Protein AF-0000000065814446 (afdb_homodimer)

InterPro domains:
  IPR019199 Virulence-associated protein D / CRISPR associated protein Cas2 [PF09827] (5-73)
  IPR021127 CRISPR-associated endonuclease Cas2 [MF_01471] (3-90)
  IPR021127 CRISPR-associated endonuclease Cas2 [PTHR34405] (2-85)
  IPR021127 CRISPR-associated endonuclease Cas2 [TIGR01573] (5-76)
  IPR021127 CRISPR-associated endonuclease Cas2 [cd09725] (5-81)

Structure (mmCIF, N/CA/C/O backbone):
data_AF-0000000065814446-model_v1
#
loop_
_entity.id
_entity.type
_entity.pdbx_description
1 polymer 'CRISPR-associated endoribonuclease Cas2 2'
#
loop_
_atom_site.group_PDB
_atom_site.id
_atom_site.type_symbol
_atom_site.label_atom_id
_atom_site.label_alt_id
_atom_site.label_comp_id
_atom_site.label_asym_id
_atom_site.label_entity_id
_atom_site.label_seq_id
_atom_site.pdbx_PDB_ins_code
_atom_site.Cartn_x
_atom_site.Cartn_y
_atom_site.Cartn_z
_atom_site.occupancy
_atom_site.B_iso_or_equiv
_atom_site.auth_seq_id
_atom_site.auth_comp_id
_atom_site.auth_asym_id
_atom_site.auth_atom_id
_atom_site.pdbx_PDB_model_num
ATOM 1 N N . MET A 1 1 ? -13.766 10.094 16.141 1 87.19 1 MET A N 1
ATOM 2 C CA . MET A 1 1 ? -13.586 8.664 15.883 1 87.19 1 MET A CA 1
ATOM 3 C C . MET A 1 1 ? -12.352 8.422 15.023 1 87.19 1 MET A C 1
ATOM 5 O O . MET A 1 1 ? -12.078 9.188 14.094 1 87.19 1 MET A O 1
ATOM 9 N N . ARG A 1 2 ? -11.508 7.523 15.359 1 93.88 2 ARG A N 1
ATOM 10 C CA . ARG A 1 2 ? -10.273 7.234 14.625 1 93.88 2 ARG A CA 1
ATOM 11 C C . ARG A 1 2 ? -10.492 6.102 13.625 1 93.88 2 ARG A C 1
ATOM 13 O O . ARG A 1 2 ? -11.195 5.133 13.922 1 93.88 2 ARG A O 1
ATOM 20 N N . LEU A 1 3 ? -9.992 6.277 12.531 1 95.25 3 LEU A N 1
ATOM 21 C CA . LEU A 1 3 ? -10.117 5.266 11.484 1 95.25 3 LEU A CA 1
ATOM 22 C C . LEU A 1 3 ? -8.742 4.824 10.992 1 95.25 3 LEU A C 1
ATOM 24 O O . LEU A 1 3 ? -7.785 5.602 11.031 1 95.25 3 LEU A O 1
ATOM 28 N N . PRO A 1 4 ? -8.672 3.596 10.57 1 97.19 4 PRO A N 1
ATOM 29 C CA . PRO A 1 4 ? -7.398 3.1 10.039 1 97.19 4 PRO A CA 1
ATOM 30 C C . PRO A 1 4 ? -7.141 3.551 8.602 1 97.19 4 PRO A C 1
ATOM 32 O O . PRO A 1 4 ? -8.078 3.623 7.801 1 97.19 4 PRO A O 1
ATOM 35 N N . TYR A 1 5 ? -5.871 3.869 8.312 1 97.75 5 TYR A N 1
ATOM 36 C CA . TYR A 1 5 ? -5.43 4.262 6.98 1 97.75 5 TYR A CA 1
ATOM 37 C C . TYR A 1 5 ? -4.113 3.582 6.625 1 97.75 5 TYR A C 1
ATOM 39 O O . TYR A 1 5 ? -3.248 3.396 7.484 1 97.75 5 TYR A O 1
ATOM 47 N N . LEU A 1 6 ? -3.988 3.199 5.41 1 98.25 6 LEU A N 1
ATOM 48 C CA . LEU A 1 6 ? -2.707 2.807 4.836 1 98.25 6 LEU A CA 1
ATOM 49 C C . LEU A 1 6 ? -2.086 3.959 4.055 1 98.25 6 LEU A C 1
ATOM 51 O O . LEU A 1 6 ? -2.713 4.508 3.143 1 98.25 6 LEU A O 1
ATOM 55 N N . VAL A 1 7 ? -0.933 4.371 4.398 1 98.62 7 VAL A N 1
ATOM 56 C CA . VAL A 1 7 ? -0.219 5.43 3.693 1 98.62 7 VAL A CA 1
ATOM 57 C C . VAL A 1 7 ? 0.95 4.832 2.912 1 98.62 7 VAL A C 1
ATOM 59 O O . VAL A 1 7 ? 1.868 4.258 3.502 1 98.62 7 VAL A O 1
ATOM 62 N N . CYS A 1 8 ? 0.879 4.934 1.605 1 98.56 8 CYS A N 1
ATOM 63 C CA . CYS A 1 8 ? 1.914 4.449 0.701 1 98.56 8 CYS A CA 1
ATOM 64 C C . CYS A 1 8 ? 2.617 5.605 0.002 1 98.56 8 CYS A C 1
ATOM 66 O O . CYS A 1 8 ? 1.965 6.477 -0.572 1 98.56 8 CYS A O 1
ATOM 68 N N . TYR A 1 9 ? 3.863 5.633 0.03 1 98.31 9 TYR A N 1
ATOM 69 C CA . TYR A 1 9 ? 4.516 6.719 -0.696 1 98.31 9 TYR A CA 1
ATOM 70 C C . TYR A 1 9 ? 5.629 6.18 -1.591 1 98.31 9 TYR A C 1
ATOM 72 O O . TYR A 1 9 ? 6.297 5.203 -1.243 1 98.31 9 TYR A O 1
ATOM 80 N N . ASP A 1 10 ? 5.734 6.723 -2.738 1 98.25 10 ASP A N 1
ATOM 81 C CA . ASP A 1 10 ? 6.727 6.473 -3.779 1 98.25 10 ASP A CA 1
ATOM 82 C C . ASP A 1 10 ? 7.57 7.719 -4.039 1 98.25 10 ASP A C 1
ATOM 84 O O . ASP A 1 10 ? 7.152 8.617 -4.77 1 98.25 10 ASP A O 1
ATOM 88 N N . ILE A 1 11 ? 8.727 7.727 -3.369 1 98.5 11 ILE A N 1
ATOM 89 C CA . ILE A 1 11 ? 9.641 8.859 -3.4 1 98.5 11 ILE A CA 1
ATOM 90 C C . ILE A 1 11 ? 11.055 8.383 -3.73 1 98.5 11 ILE A C 1
ATOM 92 O O . ILE A 1 11 ? 11.648 7.617 -2.969 1 98.5 11 ILE A O 1
ATOM 96 N N . SER A 1 12 ? 11.602 8.891 -4.812 1 96.88 12 SER A N 1
ATOM 97 C CA . SER A 1 12 ? 12.898 8.406 -5.262 1 96.88 12 SER A CA 1
ATOM 98 C C . SER A 1 12 ? 14.039 9.227 -4.676 1 96.88 12 SER A C 1
ATOM 100 O O . SER A 1 12 ? 15.148 8.727 -4.5 1 96.88 12 SER A O 1
ATOM 102 N N . ASP A 1 13 ? 13.727 10.5 -4.406 1 98.25 13 ASP A N 1
ATOM 103 C CA . ASP A 1 13 ? 14.75 11.344 -3.805 1 98.25 13 ASP A CA 1
ATOM 104 C C . ASP A 1 13 ? 15 10.953 -2.35 1 98.25 13 ASP A C 1
ATOM 106 O O . ASP A 1 13 ? 14.102 11.062 -1.51 1 98.25 13 ASP A O 1
ATOM 110 N N . GLU A 1 14 ? 16.219 10.625 -2.08 1 97.81 14 GLU A N 1
ATOM 111 C CA . GLU A 1 14 ? 16.531 10.109 -0.755 1 97.81 14 GLU A CA 1
ATOM 112 C C . GLU A 1 14 ? 16.297 11.156 0.324 1 97.81 14 GLU A C 1
ATOM 114 O O . GLU A 1 14 ? 15.883 10.828 1.438 1 97.81 14 GLU A O 1
ATOM 119 N N . GLY A 1 15 ? 16.625 12.383 0.062 1 98.38 15 GLY A N 1
ATOM 120 C CA . GLY A 1 15 ? 16.391 13.453 1.02 1 98.38 15 GLY A CA 1
ATOM 121 C C . GLY A 1 15 ? 14.922 13.609 1.379 1 98.38 15 GLY A C 1
ATOM 122 O O . GLY A 1 15 ? 14.562 13.617 2.559 1 98.38 15 GLY A O 1
ATOM 123 N N . ARG A 1 16 ? 14.062 13.695 0.389 1 98.56 16 ARG A N 1
ATOM 124 C CA . ARG A 1 16 ? 12.633 13.828 0.637 1 98.56 16 ARG A CA 1
ATOM 125 C C . ARG A 1 16 ? 12.07 12.562 1.274 1 98.56 16 ARG A C 1
ATOM 127 O O . ARG A 1 16 ? 11.227 12.633 2.174 1 98.56 16 ARG A O 1
ATOM 134 N N . LEU A 1 17 ? 12.57 11.414 0.817 1 98.38 17 LEU A N 1
ATOM 135 C CA . LEU A 1 17 ? 12.148 10.148 1.398 1 98.38 17 LEU A CA 1
ATOM 136 C C . LEU A 1 17 ? 12.398 10.125 2.902 1 98.38 17 LEU A C 1
ATOM 138 O O . LEU A 1 17 ? 11.508 9.789 3.682 1 98.38 17 LEU A O 1
ATOM 142 N N . ASN A 1 18 ? 13.602 10.516 3.24 1 98.31 18 ASN A N 1
ATOM 143 C CA . ASN A 1 18 ? 13.992 10.516 4.645 1 98.31 18 ASN A CA 1
ATOM 144 C C . ASN A 1 18 ? 13.156 11.492 5.461 1 98.31 18 ASN A C 1
ATOM 146 O O . ASN A 1 18 ? 12.797 11.211 6.605 1 98.31 18 ASN A O 1
ATOM 150 N N . ARG A 1 19 ? 12.844 12.609 4.93 1 98.44 19 ARG A N 1
ATOM 151 C CA . ARG A 1 19 ? 12.031 13.594 5.629 1 98.44 19 ARG A CA 1
ATOM 152 C C . ARG A 1 19 ? 10.617 13.078 5.852 1 98.44 19 ARG A C 1
ATOM 154 O O . ARG A 1 19 ? 10.062 13.227 6.945 1 98.44 19 ARG A O 1
ATOM 161 N N . VAL A 1 20 ? 10.039 12.5 4.863 1 98.62 20 VAL A N 1
ATOM 162 C CA . VAL A 1 20 ? 8.695 11.945 5 1 98.62 20 VAL A CA 1
ATOM 163 C C . VAL A 1 20 ? 8.711 10.805 6.016 1 98.62 20 VAL A C 1
ATOM 165 O O . VAL A 1 20 ? 7.84 10.727 6.883 1 98.62 20 VAL A O 1
ATOM 168 N N . TYR A 1 21 ? 9.742 9.984 5.961 1 98.5 21 TYR A N 1
ATOM 169 C CA . TYR A 1 21 ? 9.875 8.883 6.906 1 98.5 21 TYR A CA 1
ATOM 170 C C . TYR A 1 21 ? 9.93 9.398 8.344 1 98.5 21 TYR A C 1
ATOM 172 O O . TYR A 1 21 ? 9.219 8.898 9.219 1 98.5 21 TYR A O 1
ATOM 180 N N . ARG A 1 22 ? 10.727 10.398 8.492 1 98.31 22 ARG A N 1
ATOM 181 C CA . ARG A 1 22 ? 10.883 10.953 9.836 1 98.31 22 ARG A CA 1
ATOM 182 C C . ARG A 1 22 ? 9.57 11.523 10.352 1 98.31 22 ARG A C 1
ATOM 184 O O . ARG A 1 22 ? 9.227 11.359 11.523 1 98.31 22 ARG A O 1
ATOM 191 N N . PHE A 1 23 ? 8.914 12.141 9.547 1 98.56 23 PHE A N 1
ATOM 192 C CA . PHE A 1 23 ? 7.617 12.688 9.922 1 98.56 23 PHE A CA 1
ATOM 193 C C . PHE A 1 23 ? 6.633 11.57 10.258 1 98.56 23 PHE A C 1
ATOM 195 O O . PHE A 1 23 ? 5.938 11.633 11.273 1 98.56 23 PHE A O 1
ATOM 202 N N . MET A 1 24 ? 6.598 10.469 9.508 1 98.38 24 MET A N 1
ATOM 203 C CA . MET A 1 24 ? 5.605 9.406 9.617 1 98.38 24 MET A CA 1
ATOM 204 C C . MET A 1 24 ? 5.867 8.539 10.844 1 98.38 24 MET A C 1
ATOM 206 O O . MET A 1 24 ? 4.934 7.977 11.422 1 98.38 24 MET A O 1
ATOM 210 N N . LYS A 1 25 ? 7.082 8.367 11.227 1 96.31 25 LYS A N 1
ATOM 211 C CA . LYS A 1 25 ? 7.453 7.547 12.383 1 96.31 25 LYS A CA 1
ATOM 212 C C . LYS A 1 25 ? 6.668 7.957 13.625 1 96.31 25 LYS A C 1
ATOM 214 O O . LYS A 1 25 ? 6.34 7.113 14.461 1 96.31 25 LYS A O 1
ATOM 219 N N . GLY A 1 26 ? 6.211 9.117 13.703 1 91.62 26 GLY A N 1
ATOM 220 C CA . GLY A 1 26 ? 5.445 9.602 14.844 1 91.62 26 GLY A CA 1
ATOM 221 C C . GLY A 1 26 ? 3.947 9.57 14.609 1 91.62 26 GLY A C 1
ATOM 222 O O . GLY A 1 26 ? 3.168 9.883 15.516 1 91.62 26 GLY A O 1
ATOM 223 N N . LYS A 1 27 ? 3.553 9.07 13.461 1 96.25 27 LYS A N 1
ATOM 224 C CA . LYS A 1 27 ? 2.148 9.211 13.086 1 96.25 27 LYS A CA 1
ATOM 225 C C . LYS A 1 27 ? 1.487 7.848 12.906 1 96.25 27 LYS A C 1
ATOM 227 O O . LYS A 1 27 ? 0.26 7.746 12.891 1 96.25 27 LYS A O 1
ATOM 232 N N . GLY A 1 28 ? 2.297 6.801 12.836 1 97 28 GLY A N 1
ATOM 233 C CA . GLY A 1 28 ? 1.711 5.504 12.531 1 97 28 GLY A CA 1
ATOM 234 C C . GLY A 1 28 ? 2.674 4.352 12.742 1 97 28 GLY A C 1
ATOM 235 O O . GLY A 1 28 ? 3.76 4.535 13.297 1 97 28 GLY A O 1
ATOM 236 N N . PHE A 1 29 ? 2.24 3.184 12.422 1 97.44 29 PHE A N 1
ATOM 237 C CA . PHE A 1 29 ? 2.994 1.939 12.508 1 97.44 29 PHE A CA 1
ATOM 238 C C . PHE A 1 29 ? 3.723 1.661 11.195 1 97.44 29 PHE A C 1
ATOM 240 O O . PHE A 1 29 ? 3.09 1.519 10.148 1 97.44 29 PHE A O 1
ATOM 247 N N . HIS A 1 30 ? 5.102 1.638 11.273 1 97.88 30 HIS A N 1
ATOM 248 C CA . HIS A 1 30 ? 5.922 1.397 10.094 1 97.88 30 HIS A CA 1
ATOM 249 C C . HIS A 1 30 ? 5.867 -0.067 9.672 1 97.88 30 HIS A C 1
ATOM 251 O O . HIS A 1 30 ? 6.449 -0.931 10.328 1 97.88 30 HIS A O 1
ATOM 257 N N . ILE A 1 31 ? 5.18 -0.374 8.531 1 97.19 31 ILE A N 1
ATOM 258 C CA . ILE A 1 31 ? 4.902 -1.763 8.188 1 97.19 31 ILE A CA 1
ATOM 259 C C . ILE A 1 31 ? 5.875 -2.23 7.109 1 97.19 31 ILE A C 1
ATOM 261 O O . ILE A 1 31 ? 6.359 -3.365 7.148 1 97.19 31 ILE A O 1
ATOM 265 N N . GLN A 1 32 ? 6.094 -1.438 6.035 1 97.44 32 GLN A N 1
ATOM 266 C CA . GLN A 1 32 ? 7.043 -1.662 4.953 1 97.44 32 GLN A CA 1
ATOM 267 C C . GLN A 1 32 ? 7.875 -0.411 4.684 1 97.44 32 GLN A C 1
ATOM 269 O O . GLN A 1 32 ? 7.539 0.677 5.156 1 97.44 32 GLN A O 1
ATOM 274 N N . TYR A 1 33 ? 8.883 -0.497 3.922 1 96.62 33 TYR A N 1
ATOM 275 C CA . TYR A 1 33 ? 9.836 0.585 3.715 1 96.62 33 TYR A CA 1
ATOM 276 C C . TYR A 1 33 ? 9.117 1.907 3.467 1 96.62 33 TYR A C 1
ATOM 278 O O . TYR A 1 33 ? 9.484 2.938 4.035 1 96.62 33 TYR A O 1
ATOM 286 N N . SER A 1 34 ? 8 1.908 2.631 1 97.44 34 SER A N 1
ATOM 287 C CA . SER A 1 34 ? 7.281 3.133 2.295 1 97.44 34 SER A CA 1
ATOM 288 C C . SER A 1 34 ? 5.789 2.986 2.559 1 97.44 34 SER A C 1
ATOM 290 O O . SER A 1 34 ? 4.965 3.523 1.813 1 97.44 34 SER A O 1
ATOM 292 N N . VAL A 1 35 ? 5.512 2.252 3.578 1 98.31 35 VAL A N 1
ATOM 293 C CA . VAL A 1 35 ? 4.109 2.031 3.908 1 98.31 35 VAL A CA 1
ATOM 294 C C . VAL A 1 35 ? 3.912 2.137 5.418 1 98.31 35 VAL A C 1
ATOM 296 O O . VAL A 1 35 ? 4.598 1.464 6.191 1 98.31 35 VAL A O 1
ATOM 299 N N . PHE A 1 36 ? 2.996 2.912 5.844 1 98.56 36 PHE A N 1
ATOM 300 C CA . PHE A 1 36 ? 2.621 3.061 7.246 1 98.56 36 PHE A CA 1
ATOM 301 C C . PHE A 1 36 ? 1.145 2.746 7.449 1 98.56 36 PHE A C 1
ATOM 303 O O . PHE A 1 36 ? 0.323 3.004 6.566 1 98.56 36 PHE A O 1
ATOM 310 N N . TYR A 1 37 ? 0.852 2.172 8.477 1 98.06 37 TYR A N 1
ATOM 311 C CA . TYR A 1 37 ? -0.505 2.014 8.992 1 98.06 37 TYR A CA 1
ATOM 312 C C . TYR A 1 37 ? -0.81 3.057 10.062 1 98.06 37 TYR A C 1
ATOM 314 O O . TYR A 1 37 ? -0.085 3.17 11.047 1 98.06 37 TYR A O 1
ATOM 322 N N . CYS A 1 38 ? -1.849 3.773 9.938 1 98.06 38 CYS A N 1
ATOM 323 C CA . CYS A 1 38 ? -2.174 4.875 10.836 1 98.06 38 CYS A CA 1
ATOM 324 C C . CYS A 1 38 ? -3.607 4.762 11.344 1 98.06 38 CYS A C 1
ATOM 326 O O . CYS A 1 38 ? -4.492 4.301 10.617 1 98.06 38 CYS A O 1
ATOM 328 N N . ILE A 1 39 ? -3.793 5.129 12.5 1 97.38 39 ILE A N 1
ATOM 329 C CA . ILE A 1 39 ? -5.117 5.32 13.086 1 97.38 39 ILE A CA 1
ATOM 330 C C . ILE A 1 39 ? -5.34 6.801 13.383 1 97.38 39 ILE A C 1
ATOM 332 O O . ILE A 1 39 ? -4.746 7.348 14.312 1 97.38 39 ILE A O 1
ATOM 336 N N . LEU A 1 40 ? -6.242 7.395 12.594 1 97.62 40 LEU A N 1
ATOM 337 C CA . LEU A 1 40 ? -6.312 8.852 12.602 1 97.62 40 LEU A CA 1
ATOM 338 C C . LEU A 1 40 ? -7.758 9.328 12.711 1 97.62 40 LEU A C 1
ATOM 340 O O . LEU A 1 40 ? -8.672 8.68 12.195 1 97.62 40 LEU A O 1
ATOM 344 N N . THR A 1 41 ? -7.91 10.484 13.328 1 97.75 41 THR A N 1
ATOM 345 C CA . THR A 1 41 ? -9.141 11.258 13.18 1 97.75 41 THR A CA 1
ATOM 346 C C . THR A 1 41 ? -9.148 12.031 11.867 1 97.75 41 THR A C 1
ATOM 348 O O . THR A 1 41 ? -8.117 12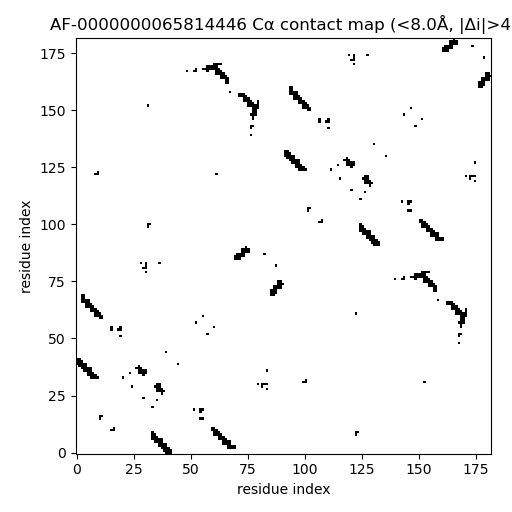.125 11.195 1 97.75 41 THR A O 1
ATOM 351 N N . ASP A 1 42 ? -10.312 12.586 11.578 1 96.62 42 ASP A N 1
ATOM 352 C CA . ASP A 1 42 ? -10.406 13.422 10.391 1 96.62 42 ASP A CA 1
ATOM 353 C C . ASP A 1 42 ? -9.43 14.594 10.453 1 96.62 42 ASP A C 1
ATOM 355 O O . ASP A 1 42 ? -8.812 14.945 9.453 1 96.62 42 ASP A O 1
ATOM 359 N N . VAL A 1 43 ? -9.344 15.227 11.562 1 97.56 43 VAL A N 1
ATOM 360 C CA . VAL A 1 43 ? -8.461 16.375 11.758 1 97.56 43 VAL A CA 1
ATOM 361 C C . VAL A 1 43 ? -7.008 15.938 11.57 1 97.56 43 VAL A C 1
ATOM 363 O O . VAL A 1 43 ? -6.238 16.609 10.875 1 97.56 43 VAL A O 1
ATOM 366 N N . GLU A 1 44 ? -6.656 14.82 12.188 1 97.75 44 GLU A N 1
ATOM 367 C CA . GLU A 1 44 ? -5.293 14.312 12.078 1 97.75 44 GLU A CA 1
ATOM 368 C C . GLU A 1 44 ? -4.945 13.961 10.641 1 97.75 44 GLU A C 1
ATOM 370 O O . GLU A 1 44 ? -3.814 14.172 10.195 1 97.75 44 GLU A O 1
ATOM 375 N N . LEU A 1 45 ? -5.879 13.391 9.977 1 98.25 45 LEU A N 1
ATOM 376 C CA . LEU A 1 45 ? -5.688 13.07 8.57 1 98.25 45 LEU A CA 1
ATOM 377 C C . LEU A 1 45 ? -5.406 14.336 7.762 1 98.25 45 LEU A C 1
ATOM 379 O O . LEU A 1 45 ? -4.469 14.375 6.961 1 98.25 45 LEU A O 1
ATOM 383 N N . LYS A 1 46 ? -6.227 15.336 7.977 1 98 46 LYS A N 1
ATOM 384 C CA . LYS A 1 46 ? -6.055 16.609 7.277 1 98 46 LYS A CA 1
ATOM 385 C C . LYS A 1 46 ? -4.68 17.203 7.559 1 98 46 LYS A C 1
ATOM 387 O O . LYS A 1 46 ? -4 17.672 6.641 1 98 46 LYS A O 1
ATOM 392 N N . GLU A 1 47 ? -4.301 17.188 8.773 1 97.94 47 GLU A N 1
ATOM 393 C CA . GLU A 1 47 ? -3.004 17.734 9.172 1 97.94 47 GLU A CA 1
ATOM 394 C C . GLU A 1 47 ? -1.861 16.922 8.555 1 97.94 47 GLU A C 1
ATOM 396 O O . GLU A 1 47 ? -0.861 17.5 8.117 1 97.94 47 GLU A O 1
ATOM 401 N N . MET A 1 48 ? -1.983 15.617 8.602 1 98.31 48 MET A N 1
ATOM 402 C CA . MET A 1 48 ? -0.958 14.766 8.008 1 98.31 48 MET A CA 1
ATOM 403 C C . MET A 1 48 ? -0.806 15.055 6.52 1 98.31 48 MET A C 1
ATOM 405 O O . MET A 1 48 ? 0.312 15.195 6.023 1 98.31 48 MET A O 1
ATOM 409 N N . LYS A 1 49 ? -1.928 15.156 5.84 1 98.44 49 LYS A N 1
ATOM 410 C CA . LYS A 1 49 ? -1.89 15.477 4.414 1 98.44 49 LYS A CA 1
ATOM 411 C C . LYS A 1 49 ? -1.18 16.797 4.164 1 98.44 49 LYS A C 1
ATOM 413 O O . LYS A 1 49 ? -0.333 16.891 3.271 1 98.44 49 LYS A O 1
ATOM 418 N N . ALA A 1 50 ? -1.564 17.797 4.941 1 98.44 50 ALA A N 1
ATOM 419 C CA . ALA A 1 50 ? -0.984 19.125 4.785 1 98.44 50 ALA A CA 1
ATOM 420 C C . ALA A 1 50 ? 0.529 19.094 4.984 1 98.44 50 ALA A C 1
ATOM 422 O O . ALA A 1 50 ? 1.275 19.703 4.215 1 98.44 50 ALA A O 1
ATOM 423 N N . GLU A 1 51 ? 0.954 18.422 5.941 1 98.5 51 GLU A N 1
ATOM 424 C CA . GLU A 1 51 ? 2.383 18.359 6.234 1 98.5 51 GLU A CA 1
ATOM 425 C C . GLU A 1 51 ? 3.135 17.578 5.152 1 98.5 51 GLU A C 1
ATOM 427 O O . GLU A 1 51 ? 4.207 18 4.715 1 98.5 51 GLU A O 1
ATOM 432 N N . ILE A 1 52 ? 2.582 16.406 4.723 1 98.44 52 ILE A N 1
ATOM 433 C CA . ILE A 1 52 ? 3.225 15.609 3.68 1 98.44 52 ILE A CA 1
ATOM 434 C C . ILE A 1 52 ? 3.383 16.453 2.414 1 98.44 52 ILE A C 1
ATOM 436 O O . ILE A 1 52 ? 4.426 16.406 1.757 1 98.44 52 ILE A O 1
ATOM 440 N N . LEU A 1 53 ? 2.408 17.25 2.096 1 98.38 53 LEU A N 1
ATOM 441 C CA . LEU A 1 53 ? 2.439 18.078 0.892 1 98.38 53 LEU A CA 1
ATOM 442 C C . LEU A 1 53 ? 3.592 19.078 0.945 1 98.38 53 LEU A C 1
ATOM 444 O O . LEU A 1 53 ? 4.16 19.422 -0.091 1 98.38 53 LEU A O 1
ATOM 448 N N . LYS A 1 54 ? 3.955 19.5 2.127 1 98.5 54 LYS A N 1
ATOM 449 C CA . LYS A 1 54 ? 5.07 20.422 2.291 1 98.5 54 LYS A CA 1
ATOM 450 C C . LYS A 1 54 ? 6.406 19.719 2.094 1 98.5 54 LYS A C 1
ATOM 452 O O . LYS A 1 54 ? 7.41 20.359 1.752 1 98.5 54 LYS A O 1
ATOM 457 N N . LEU A 1 55 ? 6.426 18.484 2.307 1 98.62 55 LEU A N 1
ATOM 458 C CA . LEU A 1 55 ? 7.684 17.734 2.357 1 98.62 55 LEU A CA 1
ATOM 459 C C . LEU A 1 55 ? 8.008 17.125 0.998 1 98.62 55 LEU A C 1
ATOM 461 O O . LEU A 1 55 ? 9.172 16.828 0.711 1 98.62 55 LEU A O 1
ATOM 465 N N . ILE A 1 56 ? 6.996 16.938 0.138 1 98.62 56 ILE A N 1
ATOM 466 C CA . ILE A 1 56 ? 7.219 16.203 -1.102 1 98.62 56 ILE A CA 1
ATOM 467 C C . ILE A 1 56 ? 7.293 17.172 -2.275 1 98.62 56 ILE A C 1
ATOM 469 O O . ILE A 1 56 ? 6.957 18.359 -2.135 1 98.62 56 ILE A O 1
ATOM 473 N N . HIS A 1 57 ? 7.785 16.688 -3.438 1 98.44 57 HIS A N 1
ATOM 474 C CA . HIS A 1 57 ? 7.727 17.406 -4.699 1 98.44 57 HIS A CA 1
ATOM 475 C C . HIS A 1 57 ? 6.547 16.953 -5.547 1 98.44 57 HIS A C 1
ATOM 477 O O . HIS A 1 57 ? 6.484 15.789 -5.953 1 98.44 57 HIS A O 1
ATOM 483 N N . SER A 1 58 ? 5.676 17.859 -5.891 1 96.25 58 SER A N 1
ATOM 484 C CA . SER A 1 58 ? 4.375 17.547 -6.48 1 96.25 58 SER A CA 1
ATOM 485 C C . SER A 1 58 ? 4.535 16.875 -7.844 1 96.25 58 SER A C 1
ATOM 487 O O . SER A 1 58 ? 3.648 16.156 -8.297 1 96.25 58 SER A O 1
ATOM 489 N N . ARG A 1 59 ? 5.637 17.062 -8.484 1 96.5 59 ARG A N 1
ATOM 490 C CA . ARG A 1 59 ? 5.812 16.562 -9.844 1 96.5 59 ARG A CA 1
ATOM 491 C C . ARG A 1 59 ? 6.496 15.195 -9.828 1 96.5 59 ARG A C 1
ATOM 493 O O . ARG A 1 59 ? 6.438 14.461 -10.82 1 96.5 59 ARG A O 1
ATOM 500 N N . TYR A 1 60 ? 7.137 14.836 -8.695 1 97.56 60 TYR A N 1
ATOM 501 C CA . TYR A 1 60 ? 7.988 13.656 -8.75 1 97.56 60 TYR A CA 1
ATOM 502 C C . TYR A 1 60 ? 7.562 12.625 -7.715 1 97.56 60 TYR A C 1
ATOM 504 O O . TYR A 1 60 ? 7.816 11.43 -7.875 1 97.56 60 TYR A O 1
ATOM 512 N N . ASP A 1 61 ? 6.949 13.086 -6.676 1 98.69 61 ASP A N 1
ATOM 513 C CA . ASP A 1 61 ? 6.621 12.211 -5.555 1 98.69 61 ASP A CA 1
ATOM 514 C C . ASP A 1 61 ? 5.145 11.828 -5.57 1 98.69 61 ASP A C 1
ATOM 516 O O . ASP A 1 61 ? 4.293 12.625 -5.965 1 98.69 61 ASP A O 1
ATOM 520 N N . ASP A 1 62 ? 4.816 10.602 -5.188 1 98.56 62 ASP A N 1
ATOM 521 C CA . ASP A 1 62 ? 3.465 10.047 -5.172 1 98.56 62 ASP A CA 1
ATOM 522 C C . ASP A 1 62 ? 3.125 9.461 -3.805 1 98.56 62 ASP A C 1
ATOM 524 O O . ASP A 1 62 ? 3.697 8.445 -3.4 1 98.56 62 ASP A O 1
ATOM 528 N N . VAL A 1 63 ? 2.215 10.133 -3.082 1 98.69 63 VAL A N 1
ATOM 529 C CA . VAL A 1 63 ? 1.752 9.648 -1.787 1 98.69 63 VAL A CA 1
ATOM 530 C C . VAL A 1 63 ? 0.253 9.367 -1.848 1 98.69 63 VAL A C 1
ATOM 532 O O . VAL A 1 63 ? -0.526 10.203 -2.303 1 98.69 63 VAL A O 1
ATOM 535 N N . ARG A 1 64 ? -0.089 8.18 -1.383 1 98.56 64 ARG A N 1
ATOM 536 C CA . ARG A 1 64 ? -1.48 7.742 -1.418 1 98.56 64 ARG A CA 1
ATOM 537 C C . ARG A 1 64 ? -1.944 7.281 -0.04 1 98.56 64 ARG A C 1
ATOM 539 O O . ARG A 1 64 ? -1.203 6.609 0.678 1 98.56 64 ARG A O 1
ATOM 546 N N . ILE A 1 65 ? -3.131 7.676 0.277 1 98.44 65 ILE A N 1
ATOM 547 C CA . ILE A 1 65 ? -3.707 7.32 1.57 1 98.44 65 ILE A CA 1
ATOM 548 C C . ILE A 1 65 ? -5.027 6.582 1.362 1 98.44 65 ILE A C 1
ATOM 550 O O . ILE A 1 65 ? -5.969 7.133 0.79 1 98.44 65 ILE A O 1
ATOM 554 N N . TYR A 1 66 ? -5.078 5.363 1.831 1 97.69 66 TYR A N 1
ATOM 555 C CA . TYR A 1 66 ? -6.25 4.512 1.665 1 97.69 66 TYR A CA 1
ATOM 556 C C . TYR A 1 66 ? -6.957 4.289 2.998 1 97.69 66 TYR A C 1
ATOM 558 O O . TYR A 1 66 ? -6.379 3.719 3.926 1 97.69 66 TYR A O 1
ATOM 566 N N . PRO A 1 67 ? -8.219 4.727 3.09 1 96.56 67 PRO A N 1
ATOM 567 C CA . PRO A 1 67 ? -8.969 4.273 4.262 1 96.56 67 PRO A CA 1
ATOM 568 C C . PRO A 1 67 ? -9.148 2.758 4.297 1 96.56 67 PRO A C 1
ATOM 570 O O . PRO A 1 67 ? -9.359 2.133 3.256 1 96.56 67 PRO A O 1
ATOM 573 N N . LEU A 1 68 ? -9.023 2.18 5.449 1 95.06 68 LEU A N 1
ATOM 574 C CA . LEU A 1 68 ? -9.242 0.752 5.652 1 95.06 68 LEU A CA 1
ATOM 575 C C . LEU A 1 68 ? -10.43 0.511 6.578 1 95.06 68 LEU A C 1
ATOM 577 O O . LEU A 1 68 ? -10.758 1.36 7.41 1 95.06 68 LEU A O 1
ATOM 581 N N . PRO A 1 69 ? -11.008 -0.64 6.422 1 92 69 PRO A N 1
ATOM 582 C CA . PRO A 1 69 ? -12.016 -0.996 7.426 1 92 69 PRO A CA 1
ATOM 583 C C . PRO A 1 69 ? -11.414 -1.273 8.797 1 92 69 PRO A C 1
ATOM 585 O O . PRO A 1 69 ? -10.227 -1.608 8.898 1 92 69 PRO A O 1
ATOM 588 N N . ASN A 1 70 ? -12.211 -1.099 9.914 1 89.12 70 ASN A N 1
ATOM 589 C CA . ASN A 1 70 ? -11.758 -1.376 11.266 1 89.12 70 ASN A CA 1
ATOM 590 C C . ASN A 1 70 ? -11.336 -2.834 11.43 1 89.12 70 ASN A C 1
ATOM 592 O O . ASN A 1 70 ? -10.469 -3.145 12.25 1 89.12 70 ASN A O 1
ATOM 596 N N . ASN A 1 71 ? -11.859 -3.775 10.703 1 88.25 71 ASN A N 1
ATOM 597 C CA . ASN A 1 71 ? -11.484 -5.188 10.719 1 88.25 71 ASN A CA 1
ATOM 598 C C . ASN A 1 71 ? -10.758 -5.59 9.438 1 88.25 71 ASN A C 1
ATOM 600 O O . ASN A 1 71 ? -11.109 -6.59 8.812 1 88.25 71 ASN A O 1
ATOM 604 N N . SER A 1 72 ? -9.68 -4.781 9.312 1 93.31 72 SER A N 1
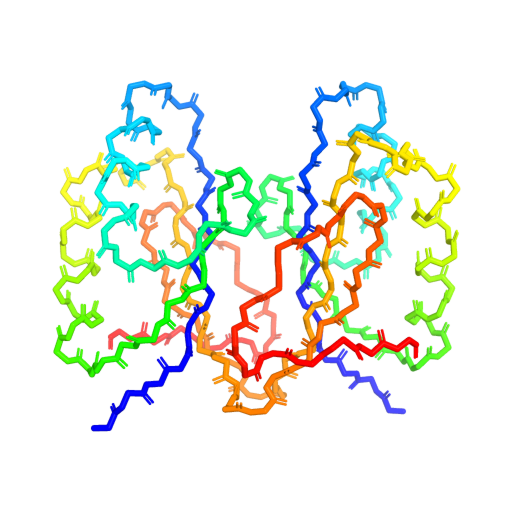ATOM 605 C CA . SER A 1 72 ? -8.984 -5.008 8.055 1 93.31 72 SER A CA 1
ATOM 606 C C . SER A 1 72 ? -8.227 -6.332 8.07 1 93.31 72 SER A C 1
ATOM 608 O O . SER A 1 72 ? -7.832 -6.816 9.133 1 93.31 72 SER A O 1
ATOM 610 N N . LEU A 1 73 ? -8.078 -6.879 6.922 1 96.38 73 LEU A N 1
ATOM 611 C CA . LEU A 1 73 ? -7.332 -8.117 6.703 1 96.38 73 LEU A CA 1
ATOM 612 C C . LEU A 1 73 ? -6.066 -7.855 5.895 1 96.38 73 LEU A C 1
ATOM 614 O O . LEU A 1 73 ? -5.98 -6.859 5.172 1 96.38 73 LEU A O 1
ATOM 618 N N . VAL A 1 74 ? -5.098 -8.742 6.086 1 97.94 74 VAL A N 1
ATOM 619 C CA . VAL A 1 74 ? -3.9 -8.68 5.254 1 97.94 74 VAL A CA 1
ATOM 620 C C . VAL A 1 74 ? -3.359 -10.086 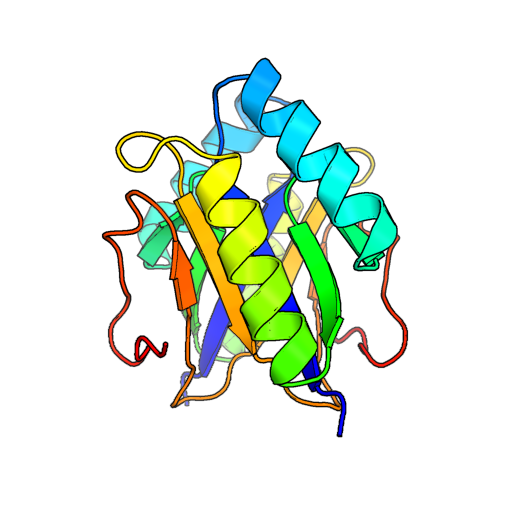5.023 1 97.94 74 VAL A C 1
ATOM 622 O O . VAL A 1 74 ? -3.367 -10.914 5.934 1 97.94 74 VAL A O 1
ATOM 625 N N . ALA A 1 75 ? -3.023 -10.414 3.809 1 98.25 75 ALA A N 1
ATOM 626 C CA . ALA A 1 75 ? -2.156 -11.562 3.553 1 98.25 75 ALA A CA 1
ATOM 627 C C . ALA A 1 75 ? -0.687 -11.148 3.543 1 98.25 75 ALA A C 1
ATOM 629 O O . ALA A 1 75 ? -0.322 -10.141 2.924 1 98.25 75 ALA A O 1
ATOM 630 N N . VAL A 1 76 ? 0.087 -11.914 4.207 1 98.06 76 VAL A N 1
ATOM 631 C CA . VAL A 1 76 ? 1.506 -11.594 4.328 1 98.06 76 VAL A CA 1
ATOM 632 C C . VAL A 1 76 ? 2.34 -12.695 3.676 1 98.06 76 VAL A C 1
ATOM 634 O O . VAL A 1 76 ? 2.234 -13.867 4.047 1 98.06 76 VAL A O 1
ATOM 637 N N . LEU A 1 77 ? 3.139 -12.344 2.738 1 98.19 77 LEU A N 1
ATOM 638 C CA . LEU A 1 77 ? 4.062 -13.25 2.064 1 98.19 77 LEU A CA 1
ATOM 639 C C . LEU A 1 77 ? 5.508 -12.812 2.279 1 98.19 77 LEU A C 1
ATOM 641 O O . LEU A 1 77 ? 5.852 -11.656 2.039 1 98.19 77 LEU A O 1
ATOM 645 N N . GLY A 1 78 ? 6.387 -13.727 2.699 1 97.5 78 GLY A N 1
ATOM 646 C CA . GLY A 1 78 ? 7.77 -13.398 3 1 97.5 78 GLY A CA 1
ATOM 647 C C . GLY A 1 78 ? 7.992 -13.023 4.453 1 97.5 78 GLY A C 1
ATOM 648 O O . GLY A 1 78 ? 7.426 -13.648 5.352 1 97.5 78 GLY A O 1
ATOM 649 N N . VAL A 1 79 ? 8.867 -12.07 4.762 1 94.75 79 VAL A N 1
ATOM 650 C CA . VAL A 1 79 ? 9.344 -11.781 6.113 1 94.75 79 VAL A CA 1
ATOM 651 C C . VAL A 1 79 ? 8.281 -11 6.875 1 94.75 79 VAL A C 1
ATOM 653 O O . VAL A 1 79 ? 8.25 -11.016 8.109 1 94.75 79 VAL A O 1
ATOM 656 N N . GLY A 1 80 ? 7.301 -10.422 6.27 1 90.31 80 GLY A N 1
ATOM 657 C CA . GLY A 1 80 ? 6.289 -9.516 6.797 1 90.31 80 GLY A CA 1
ATOM 658 C C . GLY A 1 80 ? 5.934 -9.797 8.242 1 90.31 80 GLY A C 1
ATOM 659 O O . GLY A 1 80 ? 4.816 -10.227 8.539 1 90.31 80 GLY A O 1
ATOM 660 N N . ASP A 1 81 ? 6.699 -9.305 9.211 1 89.94 81 ASP A N 1
ATOM 661 C CA . ASP A 1 81 ? 6.547 -9.617 10.625 1 89.94 81 ASP A CA 1
ATOM 662 C C . ASP A 1 81 ? 5.871 -8.469 11.375 1 89.94 81 ASP A C 1
ATOM 664 O O . ASP A 1 81 ? 5.594 -8.57 12.57 1 89.94 81 ASP A O 1
ATOM 668 N N . ARG A 1 82 ? 5.57 -7.379 10.719 1 94.94 82 ARG A N 1
ATOM 669 C CA . ARG A 1 82 ? 4.945 -6.227 11.359 1 94.94 82 ARG A CA 1
ATOM 670 C C . ARG A 1 82 ? 3.461 -6.148 11.016 1 94.94 82 ARG A C 1
ATOM 672 O O . ARG A 1 82 ? 3.098 -5.73 9.914 1 94.94 82 ARG A O 1
ATOM 679 N N . ILE A 1 83 ? 2.697 -6.578 11.945 1 96.19 83 ILE A N 1
ATOM 680 C CA . ILE A 1 83 ? 1.25 -6.551 11.758 1 96.19 83 ILE A CA 1
ATOM 681 C C . ILE A 1 83 ? 0.62 -5.609 12.781 1 96.19 83 ILE A C 1
ATOM 683 O O . ILE A 1 83 ? 0.716 -5.84 13.992 1 96.19 83 ILE A O 1
ATOM 687 N N . PRO A 1 84 ? 0.029 -4.555 12.305 1 95.5 84 PRO A N 1
ATOM 688 C CA . PRO A 1 84 ? -0.576 -3.625 13.266 1 95.5 84 PRO A CA 1
ATOM 689 C C . PRO A 1 84 ? -1.712 -4.258 14.062 1 95.5 84 PRO A C 1
ATOM 691 O O . PRO A 1 84 ? -2.328 -5.227 13.609 1 95.5 84 PRO A O 1
ATOM 694 N N . ASP A 1 85 ? -1.985 -3.604 15.211 1 91.38 85 ASP A N 1
ATOM 695 C CA . ASP A 1 85 ? -3.172 -4 15.969 1 91.38 85 ASP A CA 1
ATOM 696 C C . ASP A 1 85 ? -4.445 -3.742 15.156 1 91.38 85 ASP A C 1
ATOM 698 O O . ASP A 1 85 ? -4.559 -2.721 14.484 1 91.38 85 ASP A O 1
ATOM 702 N N . GLY A 1 86 ? -5.32 -4.66 15.18 1 90.12 86 GLY A N 1
ATOM 703 C CA . GLY A 1 86 ? -6.586 -4.484 14.484 1 90.12 86 GLY A CA 1
ATOM 704 C C . GLY A 1 86 ? -6.586 -5.074 13.086 1 90.12 86 GLY A C 1
ATOM 705 O O . GLY A 1 86 ? -7.629 -5.117 12.43 1 90.12 86 GLY A O 1
ATOM 706 N N . VAL A 1 87 ? -5.398 -5.367 12.648 1 95.06 87 VAL A N 1
ATOM 707 C CA . VAL A 1 87 ? -5.301 -6.012 11.344 1 95.06 87 VAL A CA 1
ATOM 708 C C . VAL A 1 87 ? -5.137 -7.52 11.523 1 95.06 87 VAL A C 1
ATOM 710 O O . VAL A 1 87 ? -4.297 -7.969 12.312 1 95.06 87 VAL A O 1
ATOM 713 N N . GLU A 1 88 ? -5.961 -8.289 10.883 1 95.94 88 GLU A N 1
ATOM 714 C CA . GLU A 1 88 ? -5.914 -9.75 10.977 1 95.94 88 GLU A CA 1
ATOM 715 C C . GLU A 1 88 ? -5.289 -10.359 9.727 1 95.94 88 GLU A C 1
ATOM 717 O O . GLU A 1 88 ? -5.621 -9.961 8.602 1 95.94 88 GLU A O 1
ATOM 722 N N . VAL A 1 89 ? -4.438 -11.328 9.984 1 96.31 89 VAL A N 1
ATOM 723 C CA . VAL A 1 89 ? -3.82 -12.031 8.867 1 96.31 89 VAL A CA 1
ATOM 724 C C . VAL A 1 89 ? -4.762 -13.117 8.352 1 96.31 89 VAL A C 1
ATOM 726 O O . VAL A 1 89 ? -5.336 -13.875 9.141 1 96.31 89 VAL A O 1
ATOM 729 N N . PHE A 1 90 ? -4.93 -13.07 7.09 1 94.06 90 PHE A N 1
ATOM 730 C CA . PHE A 1 90 ? -5.719 -14.141 6.488 1 94.06 90 PHE A CA 1
ATOM 731 C C . PHE A 1 90 ? -4.883 -14.945 5.504 1 94.06 90 PHE A C 1
ATOM 733 O O . PHE A 1 90 ? -3.834 -14.484 5.051 1 94.06 90 PHE A O 1
ATOM 740 N N . TYR A 1 91 ? -5.379 -16.25 5.152 1 88.31 91 TYR A N 1
ATOM 741 C CA . TYR A 1 91 ? -4.617 -17.141 4.281 1 88.31 91 TYR A CA 1
ATOM 742 C C . TYR A 1 91 ? -5.438 -17.547 3.059 1 88.31 91 TYR A C 1
ATOM 744 O O . TYR A 1 91 ? -6.668 -17.609 3.125 1 88.31 91 TYR A O 1
ATOM 752 N N . MET B 1 1 ? -17.047 -14.023 -7.758 1 87 1 MET B N 1
ATOM 753 C CA . MET B 1 1 ? -17.109 -12.578 -7.539 1 87 1 MET B CA 1
ATOM 754 C C . MET B 1 1 ? -15.711 -11.992 -7.383 1 87 1 MET B C 1
ATOM 756 O O . MET B 1 1 ? -14.844 -12.602 -6.758 1 87 1 MET B O 1
ATOM 760 N N . ARG B 1 2 ? -15.375 -10.953 -8.047 1 93.88 2 ARG B N 1
ATOM 761 C CA . ARG B 1 2 ? -14.055 -10.328 -7.996 1 93.88 2 ARG B CA 1
ATOM 762 C C . ARG B 1 2 ? -14.016 -9.219 -6.953 1 93.88 2 ARG B C 1
ATOM 764 O O . ARG B 1 2 ? -14.977 -8.469 -6.793 1 93.88 2 ARG B O 1
ATOM 771 N N . LEU B 1 3 ? -13.023 -9.203 -6.254 1 95.31 3 LEU B N 1
ATOM 772 C CA . LEU B 1 3 ? -12.852 -8.18 -5.223 1 95.31 3 LEU B CA 1
ATOM 773 C C . LEU B 1 3 ? -11.562 -7.395 -5.441 1 95.31 3 LEU B C 1
ATOM 775 O O . LEU B 1 3 ? -10.602 -7.914 -6.008 1 95.31 3 LEU B O 1
ATOM 779 N N . PRO B 1 4 ? -11.586 -6.16 -5.047 1 97.19 4 PRO B N 1
ATOM 780 C CA . PRO B 1 4 ? -10.375 -5.34 -5.184 1 97.19 4 PRO B CA 1
ATOM 781 C C . PRO B 1 4 ? -9.344 -5.621 -4.09 1 97.19 4 PRO B C 1
ATOM 783 O O . PRO B 1 4 ? -9.711 -5.859 -2.938 1 97.19 4 PRO B O 1
ATOM 786 N N . TYR B 1 5 ? -8.07 -5.598 -4.48 1 97.75 5 TYR B N 1
ATOM 787 C CA . TYR B 1 5 ? -6.949 -5.781 -3.566 1 97.75 5 TYR B CA 1
ATOM 788 C C . TYR B 1 5 ? -5.836 -4.785 -3.861 1 97.75 5 TYR B C 1
ATOM 790 O O . TYR B 1 5 ? -5.586 -4.449 -5.023 1 97.75 5 TYR B O 1
ATOM 798 N N . LEU B 1 6 ? -5.219 -4.312 -2.852 1 98.25 6 LEU B N 1
ATOM 799 C CA . LEU B 1 6 ? -3.959 -3.588 -2.963 1 98.25 6 LEU B CA 1
ATOM 800 C C . LEU B 1 6 ? -2.777 -4.508 -2.666 1 98.25 6 LEU B C 1
ATOM 802 O O . LEU B 1 6 ? -2.719 -5.125 -1.602 1 98.25 6 LEU B O 1
ATOM 806 N N . VAL B 1 7 ? -1.889 -4.648 -3.568 1 98.69 7 VAL B N 1
ATOM 807 C CA . VAL B 1 7 ? -0.689 -5.457 -3.377 1 98.69 7 VAL B CA 1
ATOM 808 C C . VAL B 1 7 ? 0.531 -4.551 -3.242 1 98.69 7 VAL B C 1
ATOM 810 O O . VAL B 1 7 ? 0.868 -3.811 -4.168 1 98.69 7 VAL B O 1
ATOM 813 N N . CYS B 1 8 ? 1.151 -4.578 -2.074 1 98.56 8 CYS B N 1
ATOM 814 C CA . CYS B 1 8 ? 2.346 -3.799 -1.771 1 98.56 8 CYS B CA 1
ATOM 815 C C . CYS B 1 8 ? 3.557 -4.707 -1.584 1 98.56 8 CYS B C 1
ATOM 817 O O . CYS B 1 8 ? 3.502 -5.672 -0.819 1 98.56 8 CYS B O 1
ATOM 819 N N . TYR B 1 9 ? 4.59 -4.434 -2.219 1 98.31 9 TYR B N 1
ATOM 820 C CA . TYR B 1 9 ? 5.754 -5.277 -1.976 1 98.31 9 TYR B CA 1
ATOM 821 C C . TYR B 1 9 ? 6.996 -4.434 -1.716 1 98.31 9 TYR B C 1
ATOM 823 O O . TYR B 1 9 ? 7.148 -3.35 -2.285 1 98.31 9 TYR B O 1
ATOM 831 N N . ASP B 1 10 ? 7.777 -4.855 -0.814 1 98.25 10 ASP B N 1
ATOM 832 C CA . ASP B 1 10 ? 9.062 -4.312 -0.387 1 98.25 10 ASP B CA 1
ATOM 833 C C . ASP B 1 10 ? 10.195 -5.301 -0.66 1 98.25 10 ASP B C 1
ATOM 835 O O . ASP B 1 10 ? 10.414 -6.23 0.121 1 98.25 10 ASP B O 1
ATOM 839 N N . ILE B 1 11 ? 10.828 -5.082 -1.816 1 98.44 11 ILE B N 1
ATOM 840 C CA . ILE B 1 11 ? 11.875 -5.965 -2.314 1 98.44 11 ILE B CA 1
ATOM 841 C C . ILE B 1 11 ? 13.109 -5.141 -2.693 1 98.44 11 ILE B C 1
ATOM 843 O O . ILE B 1 11 ? 13.047 -4.309 -3.602 1 98.44 11 ILE B O 1
ATOM 847 N N . SER B 1 12 ? 14.227 -5.43 -2.057 1 96.88 12 SER B N 1
ATOM 848 C CA . SER B 1 12 ? 15.414 -4.613 -2.271 1 96.88 12 SER B CA 1
ATOM 849 C C . SER B 1 12 ? 16.281 -5.18 -3.398 1 96.88 12 SER B C 1
ATOM 851 O O . SER B 1 12 ? 17 -4.438 -4.062 1 96.88 12 SER B O 1
ATOM 853 N N . ASP B 1 13 ? 16.172 -6.5 -3.559 1 98.31 13 ASP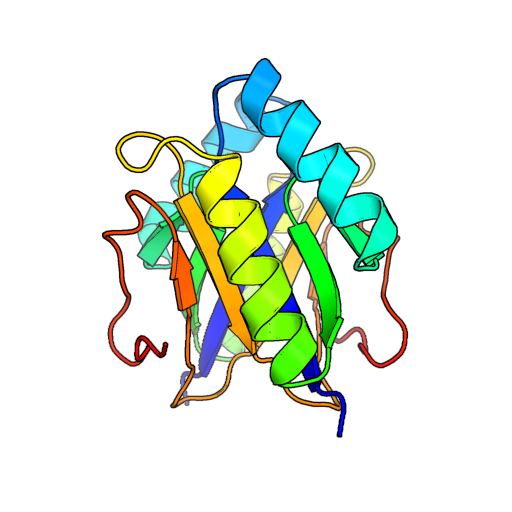 B N 1
ATOM 854 C CA . ASP B 1 13 ? 16.938 -7.109 -4.645 1 98.31 13 ASP B CA 1
ATOM 855 C C . ASP B 1 13 ? 16.344 -6.762 -6.004 1 98.31 13 ASP B C 1
ATOM 857 O O . ASP B 1 13 ? 15.203 -7.133 -6.297 1 98.31 13 ASP B O 1
ATOM 861 N N . GLU B 1 14 ? 17.156 -6.18 -6.82 1 97.81 14 GLU B N 1
ATOM 862 C CA . GLU B 1 14 ? 16.641 -5.684 -8.094 1 97.81 14 GLU B CA 1
ATOM 863 C C . GLU B 1 14 ? 16.156 -6.824 -8.984 1 97.81 14 GLU B C 1
ATOM 865 O O . GLU B 1 14 ? 15.188 -6.672 -9.719 1 97.81 14 GLU B O 1
ATOM 870 N N . GLY B 1 15 ? 16.859 -7.926 -9 1 98.38 15 GLY B N 1
ATOM 871 C CA . GLY B 1 15 ? 16.438 -9.078 -9.781 1 98.38 15 GLY B CA 1
ATOM 872 C C . GLY B 1 15 ? 15.078 -9.609 -9.383 1 98.38 15 GLY B C 1
ATOM 873 O O . GLY B 1 15 ? 14.195 -9.773 -10.227 1 98.38 15 GLY B O 1
ATOM 874 N N . ARG B 1 16 ? 14.867 -9.836 -8.109 1 98.62 16 ARG B N 1
ATOM 875 C CA . ARG B 1 16 ? 13.578 -10.312 -7.625 1 98.62 16 ARG B CA 1
ATOM 876 C C . ARG B 1 16 ? 12.492 -9.266 -7.816 1 98.62 16 ARG B C 1
ATOM 878 O O . ARG B 1 16 ? 11.359 -9.594 -8.188 1 98.62 16 ARG B O 1
ATOM 885 N N . LEU B 1 17 ? 12.859 -8.008 -7.59 1 98.38 17 LEU B N 1
ATOM 886 C CA . LEU B 1 17 ? 11.922 -6.914 -7.805 1 98.38 17 LEU B CA 1
ATOM 887 C C . LEU B 1 17 ? 11.383 -6.934 -9.234 1 98.38 17 LEU B C 1
ATOM 889 O O . LEU B 1 17 ? 10.172 -6.863 -9.445 1 98.38 17 LEU B O 1
ATOM 893 N N . ASN B 1 18 ? 12.32 -7.051 -10.141 1 98.31 18 ASN B N 1
ATOM 894 C CA . ASN B 1 18 ? 11.945 -7.043 -11.555 1 98.31 18 ASN B CA 1
ATOM 895 C C . ASN B 1 18 ? 11.078 -8.25 -11.914 1 98.31 18 ASN B C 1
ATOM 897 O O . ASN B 1 18 ? 10.148 -8.133 -12.711 1 98.31 18 ASN B O 1
ATOM 901 N N . ARG B 1 19 ? 11.344 -9.375 -11.375 1 98.44 19 ARG B N 1
ATOM 902 C CA . ARG B 1 19 ? 10.562 -10.57 -11.641 1 98.44 19 ARG B CA 1
ATOM 903 C C . ARG B 1 19 ? 9.141 -10.422 -11.102 1 98.44 19 ARG B C 1
ATOM 905 O O . ARG B 1 19 ? 8.172 -10.773 -11.781 1 98.44 19 ARG B O 1
ATOM 912 N N . VAL B 1 20 ? 9.008 -9.93 -9.93 1 98.62 20 VAL B N 1
ATOM 913 C CA . VAL B 1 20 ? 7.688 -9.719 -9.344 1 98.62 20 VAL B CA 1
ATOM 914 C C . VAL B 1 20 ? 6.926 -8.672 -10.156 1 98.62 20 VAL B C 1
ATOM 916 O O . VAL B 1 20 ? 5.75 -8.867 -10.477 1 98.62 20 VAL B O 1
ATOM 919 N N . TYR B 1 21 ? 7.613 -7.629 -10.562 1 98.56 21 TYR B N 1
ATOM 920 C CA . TYR B 1 21 ? 6.996 -6.59 -11.375 1 98.56 21 TYR B CA 1
ATOM 921 C C . TYR B 1 21 ? 6.461 -7.172 -12.68 1 98.56 21 TYR B C 1
ATOM 923 O O . TYR B 1 21 ? 5.312 -6.914 -13.055 1 98.56 21 TYR B O 1
ATOM 931 N N . ARG B 1 22 ? 7.285 -7.961 -13.273 1 98.31 22 ARG B N 1
ATOM 932 C CA . ARG B 1 22 ? 6.887 -8.547 -14.555 1 98.31 22 ARG B CA 1
ATOM 933 C C . ARG B 1 22 ? 5.668 -9.445 -14.383 1 98.31 22 ARG B C 1
ATOM 935 O O . ARG B 1 22 ? 4.766 -9.445 -15.227 1 98.31 22 ARG B O 1
ATOM 942 N N . PHE B 1 23 ? 5.66 -10.141 -13.414 1 98.5 23 PHE B N 1
ATOM 943 C CA . PHE B 1 23 ? 4.523 -11.008 -13.133 1 98.5 23 PHE B CA 1
ATOM 944 C C . PHE B 1 23 ? 3.27 -10.188 -12.859 1 98.5 23 PHE B C 1
ATOM 946 O O . PHE B 1 23 ? 2.201 -10.477 -13.398 1 98.5 23 PHE B O 1
ATOM 953 N N . MET B 1 24 ? 3.35 -9.086 -12.117 1 98.44 24 MET B N 1
ATOM 954 C CA . MET B 1 24 ? 2.209 -8.297 -11.648 1 98.44 24 MET B CA 1
ATOM 955 C C . MET B 1 24 ? 1.614 -7.477 -12.789 1 98.44 24 MET B C 1
ATOM 957 O O . MET B 1 24 ? 0.416 -7.188 -12.789 1 98.44 24 MET B O 1
ATOM 961 N N . LYS B 1 25 ? 2.406 -7.035 -13.703 1 96.38 25 LYS B N 1
ATOM 962 C CA . LYS B 1 25 ? 1.951 -6.219 -14.828 1 96.38 25 LYS B CA 1
ATOM 963 C C . LYS B 1 25 ? 0.776 -6.879 -15.547 1 96.38 25 LYS B C 1
ATOM 965 O O . LYS B 1 25 ? -0.118 -6.191 -16.047 1 96.38 25 LYS B O 1
ATOM 970 N N . GLY B 1 26 ? 0.631 -8.117 -15.477 1 91.44 26 GLY B N 1
ATOM 971 C CA . GLY B 1 26 ? -0.454 -8.836 -16.125 1 91.44 26 GLY B CA 1
ATOM 972 C C . GLY B 1 26 ? -1.603 -9.148 -15.18 1 91.44 26 GLY B C 1
ATOM 973 O O . GLY B 1 26 ? -2.627 -9.688 -15.602 1 91.44 26 GLY B O 1
ATOM 974 N N . LYS B 1 27 ? -1.486 -8.703 -13.961 1 96.31 27 LYS B N 1
ATOM 975 C CA . LYS B 1 27 ? -2.443 -9.156 -12.953 1 96.31 27 LYS B CA 1
ATOM 976 C C . LYS B 1 27 ? -3.23 -7.984 -12.375 1 96.31 27 LYS B C 1
ATOM 978 O O . LYS B 1 27 ? -4.273 -8.18 -11.75 1 96.31 27 LYS B O 1
ATOM 983 N N . GLY B 1 28 ? -2.76 -6.773 -12.648 1 97 28 GLY B N 1
ATOM 984 C CA . GLY B 1 28 ? -3.41 -5.641 -12 1 97 28 GLY B CA 1
ATOM 985 C C . GLY B 1 28 ? -2.992 -4.305 -12.586 1 97 28 GLY B C 1
ATOM 986 O O . GLY B 1 28 ? -2.326 -4.25 -13.617 1 97 28 GLY B O 1
ATOM 987 N N . PHE B 1 29 ? -3.475 -3.258 -12.008 1 97.44 29 PHE B N 1
ATOM 988 C CA . PHE B 1 29 ? -3.188 -1.874 -12.367 1 97.44 29 PHE B CA 1
ATOM 989 C C . PHE B 1 29 ? -2.002 -1.342 -11.57 1 97.44 29 PHE B C 1
ATOM 991 O O . PHE B 1 29 ? -2.051 -1.286 -10.344 1 97.44 29 PHE B O 1
ATOM 998 N N . HIS B 1 30 ? -0.893 -0.985 -12.32 1 97.88 30 HIS B N 1
ATOM 999 C CA . HIS B 1 30 ? 0.319 -0.478 -11.688 1 97.88 30 HIS B CA 1
ATOM 1000 C C . HIS B 1 30 ? 0.125 0.952 -11.188 1 97.88 30 HIS B C 1
ATOM 1002 O O . HIS B 1 30 ? 0.081 1.89 -11.992 1 97.88 30 HIS B O 1
ATOM 1008 N N . ILE B 1 31 ? 0.047 1.154 -9.836 1 97.12 31 ILE B N 1
ATOM 1009 C CA . ILE B 1 31 ? -0.352 2.449 -9.297 1 97.12 31 ILE B CA 1
ATOM 1010 C C . ILE B 1 31 ? 0.882 3.209 -8.812 1 97.12 31 ILE B C 1
ATOM 1012 O O . ILE B 1 31 ? 0.981 4.426 -9 1 97.12 31 ILE B O 1
ATOM 1016 N N . GLN B 1 32 ? 1.785 2.562 -8.078 1 97.5 32 GLN B N 1
ATOM 1017 C CA . GLN B 1 32 ? 3.062 3.078 -7.598 1 97.5 32 GLN B CA 1
ATOM 1018 C C . GLN B 1 32 ? 4.191 2.084 -7.859 1 97.5 32 GLN B C 1
ATOM 1020 O O . GLN B 1 32 ? 3.938 0.92 -8.18 1 97.5 32 GLN B O 1
ATOM 1025 N N . TYR B 1 33 ? 5.387 2.453 -7.688 1 96.62 33 TYR B N 1
ATOM 1026 C CA . TYR B 1 33 ? 6.543 1.644 -8.055 1 96.62 33 TYR B CA 1
ATOM 1027 C C . TYR B 1 33 ? 6.383 0.209 -7.566 1 96.62 33 TYR B C 1
ATOM 1029 O O . TYR B 1 33 ? 6.656 -0.739 -8.305 1 96.62 33 TYR B O 1
ATOM 1037 N N . SER B 1 34 ? 5.855 -0.004 -6.289 1 97.44 34 SER B N 1
ATOM 1038 C CA . SER B 1 34 ? 5.719 -1.34 -5.719 1 97.44 34 SER B CA 1
ATOM 1039 C C . SER B 1 34 ? 4.301 -1.576 -5.203 1 97.44 34 SER B C 1
ATOM 1041 O O . SER B 1 34 ? 4.109 -2.246 -4.184 1 97.44 34 SER B O 1
ATOM 1043 N N . VAL B 1 35 ? 3.396 -0.997 -5.898 1 98.31 35 VAL B N 1
ATOM 1044 C CA . VAL B 1 35 ? 2.006 -1.145 -5.477 1 98.31 35 VAL B CA 1
ATOM 1045 C C . VAL B 1 35 ? 1.121 -1.393 -6.695 1 98.31 35 VAL B C 1
ATOM 1047 O O . VAL B 1 35 ? 1.149 -0.623 -7.656 1 98.31 35 VAL B O 1
ATOM 1050 N N . PHE B 1 36 ? 0.331 -2.381 -6.656 1 98.56 36 PHE B N 1
ATOM 1051 C CA . PHE B 1 36 ? -0.638 -2.707 -7.695 1 98.56 36 PHE B CA 1
ATOM 1052 C C . PHE B 1 36 ? -2.049 -2.771 -7.121 1 98.56 36 PHE B C 1
ATOM 1054 O O . PHE B 1 36 ? -2.238 -3.168 -5.973 1 98.56 36 PHE B O 1
ATOM 1061 N N . TYR B 1 37 ? -2.943 -2.354 -7.832 1 98.06 37 TYR B N 1
ATOM 1062 C CA . TYR B 1 37 ? -4.367 -2.561 -7.598 1 98.06 37 TYR B CA 1
ATOM 1063 C C . TYR B 1 37 ? -4.898 -3.713 -8.445 1 98.06 37 TYR B C 1
ATOM 1065 O O . TYR B 1 37 ? -4.75 -3.713 -9.664 1 98.06 37 TYR B O 1
ATOM 1073 N N . CYS B 1 38 ? -5.531 -4.652 -7.875 1 98.12 38 CYS B N 1
ATOM 1074 C CA . CYS B 1 38 ? -5.984 -5.855 -8.57 1 98.12 38 CYS B CA 1
ATOM 1075 C C . CYS B 1 38 ? -7.457 -6.121 -8.289 1 98.12 38 CYS B C 1
ATOM 1077 O O . CYS B 1 38 ? -7.949 -5.844 -7.195 1 98.12 38 CYS B O 1
ATOM 1079 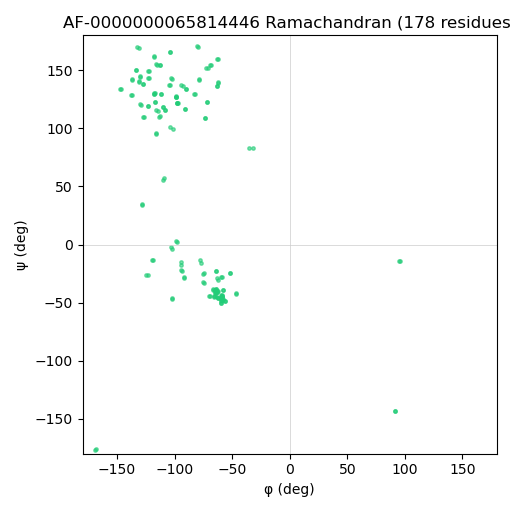N N . ILE B 1 39 ? -8.102 -6.598 -9.227 1 97.38 39 ILE B N 1
ATOM 1080 C CA . ILE B 1 39 ? -9.445 -7.137 -9.086 1 97.38 39 ILE B CA 1
ATOM 1081 C C . ILE B 1 39 ? -9.422 -8.641 -9.328 1 97.38 39 ILE B C 1
ATOM 1083 O O . ILE B 1 39 ? -9.258 -9.094 -10.469 1 97.38 39 ILE B O 1
ATOM 1087 N N . LEU B 1 40 ? -9.641 -9.383 -8.242 1 97.62 40 LEU B N 1
ATOM 1088 C CA . LEU B 1 40 ? -9.359 -10.812 -8.312 1 97.62 40 LEU B CA 1
ATOM 1089 C C . LEU B 1 40 ? -10.508 -11.625 -7.723 1 97.62 40 LEU B C 1
ATOM 1091 O O . LEU B 1 40 ? -11.172 -11.18 -6.785 1 97.62 40 LEU B O 1
ATOM 1095 N N . THR B 1 41 ? -10.664 -12.82 -8.25 1 97.75 41 THR B N 1
ATOM 1096 C CA . THR B 1 41 ? -11.438 -13.844 -7.562 1 97.75 41 THR B CA 1
ATOM 1097 C C . THR B 1 41 ? -10.602 -14.516 -6.473 1 97.75 41 THR B C 1
ATOM 1099 O O . THR B 1 41 ? -9.383 -14.312 -6.402 1 97.75 41 THR B O 1
ATOM 1102 N N . ASP B 1 42 ? -11.305 -15.32 -5.68 1 96.69 42 ASP B N 1
ATOM 1103 C CA . ASP B 1 42 ? -10.594 -16.078 -4.652 1 96.69 42 ASP B CA 1
ATOM 1104 C C . ASP B 1 42 ? -9.531 -16.984 -5.273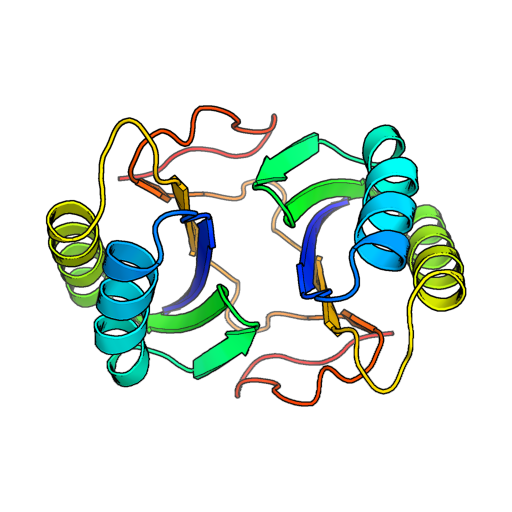 1 96.69 42 ASP B C 1
ATOM 1106 O O . ASP B 1 42 ? -8.43 -17.109 -4.73 1 96.69 42 ASP B O 1
ATOM 1110 N N . VAL B 1 43 ? -9.867 -17.641 -6.309 1 97.56 43 VAL B N 1
ATOM 1111 C CA . VAL B 1 43 ? -8.945 -18.547 -6.988 1 97.56 43 VAL B CA 1
ATOM 1112 C C . VAL B 1 43 ? -7.746 -17.781 -7.52 1 97.56 43 VAL B C 1
ATOM 1114 O O . VAL B 1 43 ? -6.598 -18.188 -7.336 1 97.56 43 VAL B O 1
ATOM 1117 N N . GLU B 1 44 ? -8.016 -16.656 -8.156 1 97.75 44 GLU B N 1
ATOM 1118 C CA . GLU B 1 44 ? -6.941 -15.828 -8.711 1 97.75 44 GLU B CA 1
ATOM 1119 C C . GLU B 1 44 ? -6.023 -15.305 -7.609 1 97.75 44 GLU B C 1
ATOM 1121 O O . GLU B 1 44 ? -4.809 -15.211 -7.801 1 97.75 44 GLU B O 1
ATOM 1126 N N . LEU B 1 45 ? -6.609 -14.93 -6.539 1 98.25 45 LEU B N 1
ATOM 1127 C CA . LEU B 1 45 ? -5.824 -14.484 -5.391 1 98.25 45 LEU B CA 1
ATOM 1128 C C . LEU B 1 45 ? -4.891 -15.594 -4.91 1 98.25 45 LEU B C 1
ATOM 1130 O O . LEU B 1 45 ? -3.701 -15.352 -4.684 1 98.25 45 LEU B O 1
ATOM 1134 N N . LYS B 1 46 ? -5.438 -16.766 -4.762 1 98 46 LYS B N 1
ATOM 1135 C CA . LYS B 1 46 ? -4.645 -17.906 -4.32 1 98 46 LYS B CA 1
ATOM 1136 C C . LYS B 1 46 ? -3.49 -18.188 -5.285 1 98 46 LYS B C 1
ATOM 1138 O O . LYS B 1 46 ? -2.357 -18.406 -4.855 1 98 46 LYS B O 1
ATOM 1143 N N . GLU B 1 47 ? -3.789 -18.172 -6.516 1 97.94 47 GLU B N 1
ATOM 1144 C CA . GLU B 1 47 ? -2.775 -18.406 -7.539 1 97.94 47 GLU B CA 1
ATOM 1145 C C . GLU B 1 47 ? -1.705 -17.312 -7.52 1 97.94 47 GLU B C 1
ATOM 1147 O O . GLU B 1 47 ? -0.516 -17.609 -7.672 1 97.94 47 GLU B O 1
ATOM 1152 N N . MET B 1 48 ? -2.143 -16.078 -7.422 1 98.31 48 MET B N 1
ATOM 1153 C CA . MET B 1 48 ? -1.196 -14.977 -7.359 1 98.31 48 MET B CA 1
ATOM 1154 C C . MET B 1 48 ? -0.264 -15.117 -6.164 1 98.31 48 MET B C 1
ATOM 1156 O O . MET B 1 48 ? 0.951 -14.953 -6.293 1 98.31 48 MET B O 1
ATOM 1160 N N . LYS B 1 49 ? -0.842 -15.438 -5.027 1 98.44 49 LYS B N 1
ATOM 1161 C CA . LYS B 1 49 ? -0.029 -15.641 -3.832 1 98.44 49 LYS B CA 1
ATOM 1162 C C . LYS B 1 49 ? 1.006 -16.734 -4.051 1 98.44 49 LYS B C 1
ATOM 1164 O O . LYS B 1 49 ? 2.178 -16.578 -3.703 1 98.44 49 LYS B O 1
ATOM 1169 N N . ALA B 1 50 ? 0.536 -17.844 -4.609 1 98.44 50 ALA B N 1
ATOM 1170 C CA . ALA B 1 50 ? 1.418 -18.984 -4.848 1 98.44 50 ALA B CA 1
ATOM 1171 C C . ALA B 1 50 ? 2.576 -18.609 -5.762 1 98.44 50 ALA B C 1
ATOM 1173 O O . ALA B 1 50 ? 3.725 -18.969 -5.508 1 98.44 50 ALA B O 1
ATOM 1174 N N . GLU B 1 51 ? 2.293 -17.906 -6.754 1 98.5 51 GLU B N 1
ATOM 1175 C CA . GLU B 1 51 ? 3.328 -17.531 -7.707 1 98.5 51 GLU B CA 1
ATOM 1176 C C . GLU B 1 51 ? 4.305 -16.531 -7.094 1 98.5 51 GLU B C 1
ATOM 1178 O O . GLU B 1 51 ? 5.52 -16.656 -7.273 1 98.5 51 GLU B O 1
ATOM 1183 N N . ILE B 1 52 ? 3.775 -15.492 -6.375 1 98.44 52 ILE B N 1
ATOM 1184 C CA . ILE B 1 52 ? 4.637 -14.5 -5.738 1 98.44 52 ILE B CA 1
ATOM 1185 C C . ILE B 1 52 ? 5.598 -15.195 -4.777 1 98.44 52 ILE B C 1
ATOM 1187 O O . ILE B 1 52 ? 6.781 -14.859 -4.719 1 98.44 52 ILE B O 1
ATOM 1191 N N . LEU B 1 53 ? 5.133 -16.188 -4.07 1 98.44 53 LEU B N 1
ATOM 1192 C CA . LEU B 1 53 ? 5.953 -16.891 -3.094 1 98.44 53 LEU B CA 1
ATOM 1193 C C . LEU B 1 53 ? 7.125 -17.594 -3.775 1 98.44 53 LEU B C 1
ATOM 1195 O O . LEU B 1 53 ? 8.195 -17.734 -3.182 1 98.44 53 LEU B O 1
ATOM 1199 N N . LYS B 1 54 ? 6.957 -17.984 -5.004 1 98.5 54 LYS B N 1
ATOM 1200 C CA . LYS B 1 54 ? 8.031 -18.625 -5.762 1 98.5 54 LYS B CA 1
ATOM 1201 C C . LYS B 1 54 ? 9.07 -17.609 -6.203 1 98.5 54 LYS B C 1
ATOM 1203 O O . LYS B 1 54 ? 10.227 -17.953 -6.445 1 98.5 54 LYS B O 1
ATOM 1208 N N . LEU B 1 55 ? 8.688 -16.422 -6.32 1 98.62 55 LEU B N 1
ATOM 1209 C CA . LEU B 1 55 ? 9.531 -15.398 -6.934 1 98.62 55 LEU B CA 1
ATOM 1210 C C . LEU B 1 55 ? 10.328 -14.648 -5.875 1 98.62 55 LEU B C 1
ATOM 1212 O O . LEU B 1 55 ? 11.375 -14.062 -6.18 1 98.62 55 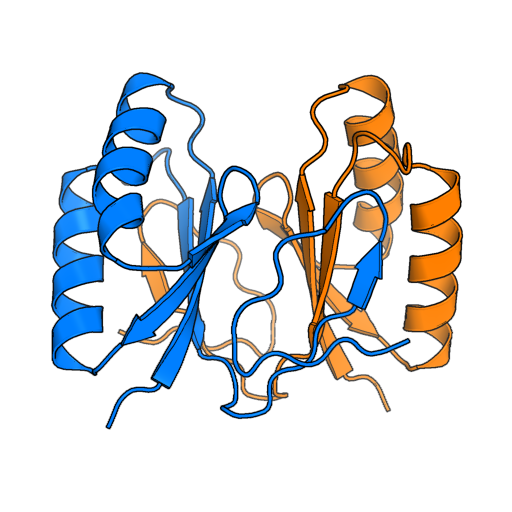LEU B O 1
ATOM 1216 N N . ILE B 1 56 ? 9.867 -14.648 -4.613 1 98.62 56 ILE B N 1
ATOM 1217 C CA . ILE B 1 56 ? 10.484 -13.805 -3.602 1 98.62 56 ILE B CA 1
ATOM 1218 C C . ILE B 1 56 ? 11.359 -14.656 -2.684 1 98.62 56 ILE B C 1
ATOM 1220 O O . ILE B 1 56 ? 11.289 -15.883 -2.719 1 98.62 56 ILE B O 1
ATOM 1224 N N . HIS B 1 57 ? 12.227 -13.969 -1.894 1 98.44 57 HIS B N 1
ATOM 1225 C CA . HIS B 1 57 ? 12.977 -14.609 -0.818 1 98.44 57 HIS B CA 1
ATOM 1226 C C . HIS B 1 57 ? 12.297 -14.398 0.53 1 98.44 57 HIS B C 1
ATOM 1228 O O . HIS B 1 57 ? 12.164 -13.258 0.991 1 98.44 57 HIS B O 1
ATOM 1234 N N . SER B 1 58 ? 11.945 -15.469 1.202 1 96.31 58 SER B N 1
ATOM 1235 C CA . SER B 1 58 ? 11.078 -15.438 2.375 1 96.31 58 SER B CA 1
ATOM 1236 C C . SER B 1 58 ? 11.727 -14.672 3.525 1 96.31 58 SER B C 1
ATOM 1238 O O . SER B 1 58 ? 11.039 -14.148 4.398 1 96.31 58 SER B O 1
ATOM 1240 N N . ARG B 1 59 ? 13.031 -14.555 3.525 1 96.38 59 ARG B N 1
ATOM 1241 C CA . ARG B 1 59 ? 13.727 -13.938 4.648 1 96.38 59 ARG B CA 1
ATOM 1242 C C . ARG B 1 59 ? 13.977 -12.453 4.395 1 96.38 59 ARG B C 1
ATOM 1244 O O . ARG B 1 59 ? 14.242 -11.688 5.328 1 96.38 59 ARG B O 1
ATOM 1251 N N . TYR B 1 60 ? 13.836 -12.016 3.111 1 97.62 60 TYR B N 1
ATOM 1252 C CA . TYR B 1 60 ? 14.289 -10.664 2.812 1 97.62 60 TYR B CA 1
ATOM 1253 C C . TYR B 1 60 ? 13.172 -9.836 2.191 1 97.62 60 TYR B C 1
ATOM 1255 O O . TYR B 1 60 ? 13.18 -8.602 2.285 1 97.62 60 TYR B O 1
ATOM 1263 N N . ASP B 1 61 ? 12.258 -10.484 1.561 1 98.62 61 ASP B N 1
ATOM 1264 C CA . ASP B 1 61 ? 11.219 -9.789 0.809 1 98.62 61 ASP B CA 1
ATOM 1265 C C . ASP B 1 61 ? 9.898 -9.773 1.577 1 98.62 61 ASP B C 1
ATOM 1267 O O . ASP B 1 61 ? 9.578 -10.727 2.281 1 98.62 61 ASP B O 1
ATOM 1271 N N . ASP B 1 62 ? 9.148 -8.688 1.504 1 98.56 62 ASP B N 1
ATOM 1272 C CA . ASP B 1 62 ? 7.883 -8.477 2.195 1 98.56 62 ASP B CA 1
ATOM 1273 C C . ASP B 1 62 ? 6.781 -8.078 1.216 1 98.56 62 ASP B C 1
ATOM 1275 O O . ASP B 1 62 ? 6.812 -6.984 0.651 1 98.56 62 ASP B O 1
ATOM 1279 N N . VAL B 1 63 ? 5.828 -9 0.989 1 98.69 63 VAL B N 1
ATOM 1280 C CA . VAL B 1 63 ? 4.688 -8.727 0.124 1 98.69 63 VAL B CA 1
ATOM 1281 C C . VAL B 1 63 ? 3.395 -8.805 0.934 1 98.69 63 VAL B C 1
ATOM 1283 O O . VAL B 1 63 ? 3.168 -9.781 1.657 1 98.69 63 VAL B O 1
ATOM 1286 N N . ARG B 1 64 ? 2.6 -7.773 0.779 1 98.56 64 ARG B N 1
ATOM 1287 C CA . ARG B 1 64 ? 1.351 -7.68 1.527 1 98.56 64 ARG B CA 1
ATOM 1288 C C . ARG B 1 64 ? 0.171 -7.434 0.593 1 98.56 64 ARG B C 1
ATOM 1290 O O . ARG B 1 64 ? 0.274 -6.648 -0.352 1 98.56 64 ARG B O 1
ATOM 1297 N N . ILE B 1 65 ? -0.891 -8.117 0.877 1 98.5 65 ILE B N 1
ATOM 1298 C CA . ILE B 1 65 ? -2.096 -7.988 0.066 1 98.5 65 ILE B CA 1
ATOM 1299 C C . ILE B 1 65 ? -3.271 -7.574 0.949 1 98.5 65 ILE B C 1
ATOM 1301 O O . ILE B 1 65 ? -3.645 -8.297 1.877 1 98.5 65 ILE B O 1
ATOM 1305 N N . TYR B 1 66 ? -3.834 -6.438 0.648 1 97.69 66 TYR B N 1
ATOM 1306 C CA . TYR B 1 66 ? -4.934 -5.883 1.427 1 97.69 66 TYR B CA 1
ATOM 1307 C C . TYR B 1 66 ? -6.238 -5.926 0.637 1 97.69 66 TYR B C 1
ATOM 1309 O O . TYR B 1 66 ? -6.355 -5.289 -0.414 1 97.69 66 TYR B O 1
ATOM 1317 N N . PRO B 1 67 ? -7.234 -6.656 1.154 1 96.62 67 PRO B N 1
ATOM 1318 C CA . PRO B 1 67 ? -8.555 -6.473 0.542 1 96.62 67 PRO B CA 1
ATOM 1319 C C . PRO B 1 67 ? -9.078 -5.047 0.697 1 96.62 67 PRO B C 1
ATOM 1321 O O . PRO B 1 67 ? -8.891 -4.426 1.744 1 96.62 67 PRO B O 1
ATOM 1324 N N . LEU B 1 68 ? -9.68 -4.531 -0.325 1 95.12 68 LEU B N 1
ATOM 1325 C CA . LEU B 1 68 ? -10.305 -3.215 -0.302 1 95.12 68 LEU B CA 1
ATOM 1326 C C . LEU B 1 68 ? -11.812 -3.326 -0.501 1 95.12 68 LEU B C 1
ATOM 1328 O O . LEU B 1 68 ? -12.289 -4.277 -1.121 1 95.12 68 LEU B O 1
ATOM 1332 N N . PRO B 1 69 ? -12.508 -2.342 -0 1 92 69 PRO B N 1
ATOM 1333 C CA . PRO B 1 69 ? -13.93 -2.305 -0.347 1 92 69 PRO B CA 1
ATOM 1334 C C . PRO B 1 69 ? -14.172 -1.982 -1.82 1 92 69 PRO B C 1
ATOM 1336 O O . PRO B 1 69 ? -13.312 -1.374 -2.471 1 92 69 PRO B O 1
ATOM 1339 N N . ASN B 1 70 ? -15.336 -2.414 -2.416 1 89.06 70 ASN B N 1
ATOM 1340 C CA . ASN B 1 70 ? -15.695 -2.129 -3.801 1 89.06 70 ASN B CA 1
ATOM 1341 C C . ASN B 1 70 ? -15.773 -0.627 -4.059 1 89.06 70 ASN B C 1
ATOM 1343 O O . ASN B 1 70 ? -15.531 -0.173 -5.18 1 89.06 70 ASN B O 1
ATOM 1347 N N . ASN B 1 71 ? -16.078 0.211 -3.109 1 88.19 71 ASN B N 1
ATOM 1348 C CA . ASN B 1 71 ? -16.109 1.665 -3.223 1 88.19 71 ASN B CA 1
ATOM 1349 C C . ASN B 1 71 ? -14.969 2.32 -2.443 1 88.19 71 ASN B C 1
ATOM 1351 O O . ASN B 1 71 ? -15.203 3.248 -1.666 1 88.19 71 ASN B O 1
ATOM 1355 N N . SER B 1 72 ? -13.828 1.784 -2.895 1 93.25 72 SER B N 1
ATOM 1356 C CA . SER B 1 72 ? -12.68 2.258 -2.131 1 93.25 72 SER B CA 1
ATOM 1357 C C . SER B 1 72 ? -12.375 3.721 -2.436 1 93.25 72 SER B C 1
ATOM 1359 O O . SER B 1 72 ? -12.68 4.211 -3.523 1 93.25 72 SER B O 1
ATOM 1361 N N . LEU B 1 73 ? -11.812 4.367 -1.485 1 96.38 73 LEU B N 1
ATOM 1362 C CA . LEU B 1 73 ? -11.383 5.758 -1.587 1 96.38 73 LEU B CA 1
ATOM 1363 C C . LEU B 1 73 ? -9.867 5.863 -1.528 1 96.38 73 LEU B C 1
ATOM 1365 O O . LEU B 1 73 ? -9.195 4.969 -1.008 1 96.38 73 LEU B O 1
ATOM 1369 N N . VAL B 1 74 ? -9.375 6.941 -2.115 1 97.94 74 VAL B N 1
ATOM 1370 C CA . VAL B 1 74 ? -7.945 7.227 -1.989 1 97.94 74 VAL B CA 1
ATOM 1371 C C . VAL B 1 74 ? -7.719 8.734 -1.967 1 97.94 74 VAL B C 1
ATOM 1373 O O . VAL B 1 74 ? -8.375 9.477 -2.697 1 97.94 74 VAL B O 1
ATOM 1376 N N . ALA B 1 75 ? -6.918 9.211 -1.056 1 98.19 75 ALA B N 1
ATOM 1377 C CA . ALA B 1 75 ? -6.344 10.547 -1.188 1 98.19 75 ALA B CA 1
ATOM 1378 C C . ALA B 1 75 ? -5.012 10.5 -1.933 1 98.19 75 ALA B C 1
ATOM 1380 O O . ALA B 1 75 ? -4.152 9.664 -1.633 1 98.19 75 ALA B O 1
ATOM 1381 N N . VAL B 1 76 ? -4.875 11.375 -2.85 1 98 76 VAL B N 1
ATOM 1382 C CA . VAL B 1 76 ? -3.672 11.398 -3.676 1 98 76 VAL B CA 1
ATOM 1383 C C . VAL B 1 76 ? -2.916 12.703 -3.453 1 98 76 VAL B C 1
ATOM 1385 O O . VAL B 1 76 ? -3.469 13.789 -3.646 1 98 76 VAL B O 1
ATOM 1388 N N . LEU B 1 77 ? -1.703 12.625 -3.057 1 98.19 77 LEU B N 1
ATOM 1389 C CA . LEU B 1 77 ? -0.818 13.773 -2.871 1 98.19 77 LEU B CA 1
ATOM 1390 C C . LEU B 1 77 ? 0.388 13.68 -3.801 1 98.19 77 LEU B C 1
ATOM 1392 O O . LEU B 1 77 ? 1.076 12.656 -3.836 1 98.19 77 LEU B O 1
ATOM 1396 N N . GLY B 1 78 ? 0.698 14.734 -4.547 1 97.5 78 GLY B N 1
ATOM 1397 C CA . GLY B 1 78 ? 1.784 14.727 -5.516 1 97.5 78 GLY B CA 1
ATOM 1398 C C . GLY B 1 78 ? 1.339 14.32 -6.91 1 97.5 78 GLY B C 1
ATOM 1399 O O . GLY B 1 78 ? 0.273 14.734 -7.371 1 97.5 78 GLY B O 1
ATOM 1400 N N . VAL B 1 79 ? 2.152 13.586 -7.664 1 94.75 79 VAL B N 1
ATOM 1401 C CA . VAL B 1 79 ? 1.95 13.328 -9.086 1 94.75 79 VAL B CA 1
ATOM 1402 C C . VAL B 1 79 ? 0.885 12.25 -9.273 1 94.75 79 VAL B C 1
ATOM 1404 O O . VAL B 1 79 ? 0.275 12.148 -10.336 1 94.75 79 VAL B O 1
ATOM 1407 N N . GLY B 1 80 ? 0.478 11.516 -8.305 1 89.94 80 GLY B N 1
ATOM 1408 C CA . GLY B 1 80 ? -0.397 10.352 -8.32 1 89.94 80 GLY B CA 1
ATOM 1409 C C . GLY B 1 80 ? -1.494 10.445 -9.359 1 89.94 80 GLY B C 1
ATOM 1410 O O . GLY B 1 80 ? -2.672 10.57 -9.023 1 89.94 80 GLY B O 1
ATOM 1411 N N . ASP B 1 81 ? -1.227 10.109 -10.617 1 89.81 81 ASP B N 1
ATOM 1412 C CA . ASP B 1 81 ? -2.145 10.281 -11.734 1 89.81 81 ASP B CA 1
ATOM 1413 C C . ASP B 1 81 ? -2.799 8.961 -12.125 1 89.81 81 ASP B C 1
ATOM 1415 O O . ASP B 1 81 ? -3.676 8.922 -12.984 1 89.81 81 ASP B O 1
ATOM 1419 N N . ARG B 1 82 ? -2.439 7.863 -11.516 1 94.81 82 ARG B N 1
ATOM 1420 C CA . ARG B 1 82 ? -2.998 6.551 -11.836 1 94.81 82 ARG B CA 1
ATOM 1421 C C . ARG B 1 82 ? -4.043 6.133 -10.805 1 94.81 82 ARG B C 1
ATOM 1423 O O . ARG B 1 82 ? -3.697 5.695 -9.703 1 94.81 82 ARG B O 1
ATOM 1430 N N . ILE B 1 83 ? -5.242 6.328 -11.18 1 96.19 83 ILE B N 1
ATOM 1431 C CA . ILE B 1 83 ? -6.352 5.965 -10.305 1 96.19 83 ILE B CA 1
ATOM 1432 C C . ILE B 1 83 ? -7.164 4.84 -10.938 1 96.19 83 ILE B C 1
ATOM 1434 O O . ILE B 1 83 ? -7.746 5.016 -12.016 1 96.19 83 ILE B O 1
ATOM 1438 N N . PRO B 1 84 ? -7.168 3.705 -10.312 1 95.5 84 PRO B N 1
ATOM 1439 C CA . PRO B 1 84 ? -7.93 2.602 -10.898 1 95.5 84 PRO B CA 1
ATOM 1440 C C . PRO B 1 84 ? -9.422 2.893 -10.984 1 95.5 84 PRO B C 1
ATOM 1442 O O . PRO B 1 84 ? -9.945 3.711 -10.219 1 95.5 84 PRO B O 1
ATOM 1445 N N . ASP B 1 85 ? -10.062 2.125 -11.891 1 91.44 85 ASP B N 1
ATOM 1446 C CA . ASP B 1 85 ? -11.516 2.174 -11.922 1 91.44 85 ASP B CA 1
ATOM 1447 C C . ASP B 1 85 ? -12.117 1.664 -10.609 1 91.44 85 ASP B C 1
ATOM 1449 O O . ASP B 1 85 ? -11.625 0.689 -10.039 1 91.44 85 ASP B O 1
ATOM 1453 N N . GLY B 1 86 ? -13.07 2.334 -10.125 1 90.19 86 GLY B N 1
ATOM 1454 C CA . GLY B 1 86 ? -13.727 1.899 -8.906 1 90.19 86 GLY B CA 1
ATOM 1455 C C . GLY B 1 86 ? -13.18 2.566 -7.66 1 90.19 86 GLY B C 1
ATOM 1456 O O . GLY B 1 86 ? -13.727 2.396 -6.57 1 90.19 86 GLY B O 1
ATOM 1457 N N . VAL B 1 87 ? -12.047 3.164 -7.859 1 95.12 87 VAL B N 1
ATOM 1458 C CA . VAL B 1 87 ? -11.477 3.906 -6.742 1 95.12 87 VAL B CA 1
ATOM 1459 C C . VAL B 1 87 ? -11.797 5.391 -6.887 1 95.12 87 VAL B C 1
ATOM 1461 O O . VAL B 1 87 ? -11.602 5.973 -7.953 1 95.12 87 VAL B O 1
ATOM 1464 N N . GLU B 1 88 ? -12.344 5.984 -5.875 1 95.94 88 GLU B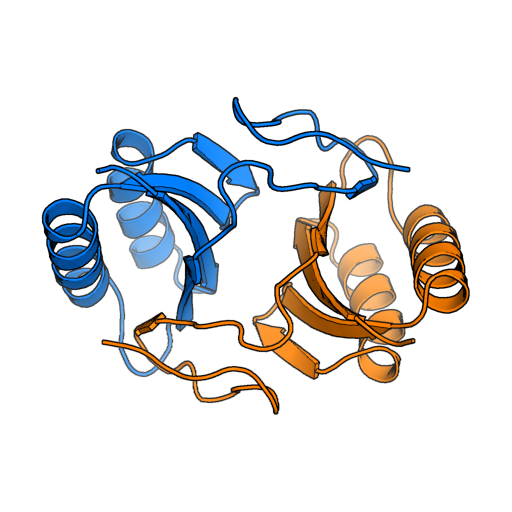 N 1
ATOM 1465 C CA . GLU B 1 88 ? -12.703 7.402 -5.891 1 95.94 88 GLU B CA 1
ATOM 1466 C C . GLU B 1 88 ? -11.711 8.227 -5.07 1 95.94 88 GLU B C 1
ATOM 1468 O O . GLU B 1 88 ? -11.336 7.836 -3.963 1 95.94 88 GLU B O 1
ATOM 1473 N N . VAL B 1 89 ? -11.375 9.344 -5.652 1 96.25 89 VAL B N 1
ATOM 1474 C CA . VAL B 1 89 ? -10.477 10.25 -4.941 1 96.25 89 VAL B CA 1
ATOM 1475 C C . VAL B 1 89 ? -11.273 11.109 -3.959 1 96.25 89 VAL B C 1
ATOM 1477 O O . VAL B 1 89 ? -12.32 11.648 -4.309 1 96.25 89 VAL B O 1
ATOM 1480 N N . PHE B 1 90 ? -10.773 11.109 -2.781 1 93.88 90 PHE B N 1
ATOM 1481 C CA . PHE B 1 90 ? -11.391 12 -1.802 1 93.88 90 PHE B CA 1
ATOM 1482 C C . PHE B 1 90 ? -10.391 13.039 -1.31 1 93.88 90 PHE B C 1
ATOM 1484 O O . PHE B 1 90 ? -9.18 12.875 -1.468 1 93.88 90 PHE B O 1
ATOM 1491 N N . TYR B 1 91 ? -10.945 14.203 -0.673 1 87.94 91 TYR B N 1
ATOM 1492 C CA . TYR B 1 91 ? -10.094 15.297 -0.238 1 87.94 91 TYR B CA 1
ATOM 1493 C C . TYR B 1 91 ? -10.266 15.57 1.252 1 87.94 91 TYR B C 1
ATOM 1495 O O . TYR B 1 91 ? -11.344 15.344 1.809 1 87.94 91 TYR B O 1
#

Organism: Thermodesulfovibrio yellowstonii (strain ATCC 51303 / DSM 11347 / YP87) (NCBI:txid289376)

Solvent-accessible surface area (backbone atoms only — not comparable to full-atom values): 9922 Å² total; per-residue (Å²): 119,68,42,38,30,42,38,39,49,44,56,83,51,64,68,46,38,50,52,52,50,60,60,42,65,80,59,38,47,79,56,46,94,49,30,31,41,28,70,35,33,68,67,54,47,54,50,49,52,55,53,50,61,71,56,51,47,54,83,71,21,31,34,38,38,30,74,46,59,77,78,30,51,32,33,69,41,52,46,58,78,57,72,57,88,62,49,42,78,52,135,119,70,43,37,30,40,40,39,48,44,55,83,51,63,68,45,37,50,52,50,50,61,58,42,63,78,59,37,46,79,55,46,94,49,30,32,41,29,71,35,34,71,68,53,47,53,51,50,52,54,52,51,60,73,55,51,50,52,84,71,20,32,34,38,38,30,73,46,61,77,77,30,50,32,33,69,42,52,46,60,78,60,71,58,89,60,50,42,78,51,134

Radius of gyration: 15.4 Å; Cα contacts (8 Å, |Δi|>4): 341; chains: 2; bounding box: 34×39×32 Å

Sequence (182 aa):
MRLPYLVCYDISDEGRLNRVYRFMKGKGFHIQYSVFYCILTDVELKEMKAEILKLIHSRYDDVRIYPLPNNSLVAVLGVGDRIPDGVEVFYMRLPYLVCYDISDEGRLNRVYRFMKGKGFHIQYSVFYCILTDVELKEMKAEILKLIHSRYDDVRIYPLPNNSLVAVLGVGDRIPDGVEVFY

Foldseek 3Di:
DWFKKKKFKDDDDPQLLVVLVVVCVVAADCQDSGIGIGTDDPVRVVVNVVVNVVSDDPVGMDMDMGTAHQQAEDEDDDPRPGDDPSYHYDD/DWFKKKKFKDDDDPQLLVVLVVVCVVAADCQDSGIGIGTDDPVRVVVNVVVNVVSGDPVGMDMDMGTAHQQAEDADDDPRPGDDPSYHYDD

Secondary structure (DSSP, 8-state):
--EEEEEEEE---HHHHHHHHHHHHTTSEEEETTEEEEEE-HHHHHHHHHHHHHHS-TTT-EEEEEE--TT-EEEEEES-----TTPEE--/--EEEEEEEE---HHHHHHHHHHHHTTSEEEETTEEEEEE-HHHHHHHHHHHHHHS-TTT-EEEEEE--TT-EEEEEES-----TT-EE--

pLDDT: mean 96.65, std 2.75, range [87.0, 98.69]

Nearest PDB structures (foldseek):
  1zpw-assembly1_X  TM=9.471E-01  e=3.594E-07  Thermus thermophilus
  4es1-assembly1_A-2  TM=8.406E-01  e=3.840E-07  Halalkalibacterium halodurans C-125
  8d3q-assembly1_F  TM=8.633E-01  e=2.142E-06  Halalkalibacterium halodurans C-125
  4es2-assembly1_A-2  TM=7.967E-01  e=1.106E-06  Halalkalibacterium halodurans C-125
  2i0x-assembly1_A  TM=9.399E-01  e=3.440E-05  Pyrococcus furiosus